Protein AF-A0A162ZPW8-F1 (afdb_monomer_lite)

pLDDT: mean 91.99, std 9.2, range [33.69, 98.31]

Secondary structure (DSSP, 8-state):
-HHHHHHHHHHHHHHHHHHHHHHHHHHHHHHHHHHHHHH-TT-THHHHHHHHHHHHHHHHHHHHHHHHHHHHHHHHHHHHHHHHHHHHHHHHHHHHHHHHHHHHHTS--PPPPTT-SSPPPP--HHHHHHHHHHHHHHHHT----TTTS---GGGG--

InterPro domains:
  IPR027267 AH/BAR domain superfamily [G3DSA:1.20.1270.60] (1-147)
  IPR028245 Eisosome component PIL1/LSP1 [PF13805] (1-144)
  IPR028245 Eisosome component PIL1/LSP1 [PTHR31962] (1-151)

Structure (mmCIF, N/CA/C/O backbone):
data_AF-A0A162ZPW8-F1
#
_entry.id   AF-A0A162ZPW8-F1
#
loop_
_atom_site.group_PDB
_atom_site.id
_atom_site.type_symbol
_atom_site.label_atom_id
_atom_site.label_alt_id
_atom_site.label_comp_id
_atom_site.label_asym_id
_atom_site.label_entity_id
_atom_site.label_seq_id
_atom_site.pdbx_PDB_ins_code
_atom_site.Cartn_x
_atom_site.Cartn_y
_atom_site.Cartn_z
_atom_site.occupancy
_atom_site.B_iso_or_equiv
_atom_site.auth_seq_id
_atom_site.auth_comp_id
_atom_site.auth_asym_id
_atom_site.auth_atom_id
_atom_sit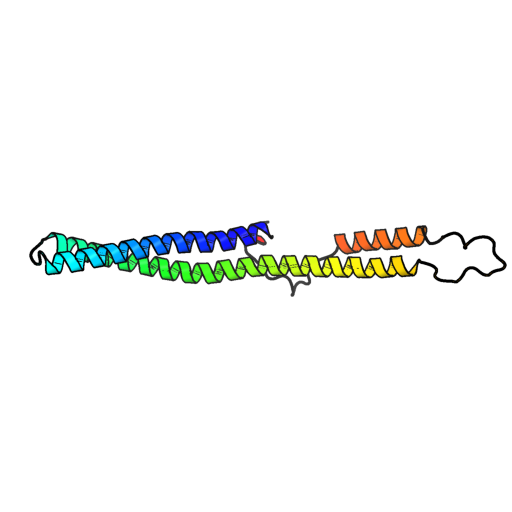e.pdbx_PDB_model_num
ATOM 1 N N . LYS A 1 1 ? -1.366 7.546 -1.726 1.00 76.88 1 LYS A N 1
ATOM 2 C CA . LYS A 1 1 ? -1.493 6.090 -1.451 1.00 76.88 1 LYS A CA 1
ATOM 3 C C . LYS A 1 1 ? -0.808 5.635 -0.141 1.00 76.88 1 LYS A C 1
ATOM 5 O O . LYS A 1 1 ? -1.513 5.277 0.794 1.00 76.88 1 LYS A O 1
ATOM 10 N N . TYR A 1 2 ? 0.526 5.689 0.021 1.00 77.00 2 TYR A N 1
ATOM 11 C CA . TYR A 1 2 ? 1.189 5.154 1.241 1.00 77.00 2 TYR A CA 1
ATOM 12 C C . TYR A 1 2 ? 0.815 5.865 2.561 1.00 77.00 2 TYR A C 1
ATOM 14 O O . TYR A 1 2 ? 0.588 5.207 3.575 1.00 77.00 2 TYR A O 1
ATOM 22 N N . GLN A 1 3 ? 0.700 7.199 2.556 1.00 82.31 3 GLN A N 1
ATOM 23 C CA . GLN A 1 3 ? 0.249 7.943 3.742 1.00 82.31 3 GLN A CA 1
ATOM 24 C C . GLN A 1 3 ? -1.207 7.612 4.102 1.00 82.31 3 GLN A C 1
ATOM 26 O O . GLN A 1 3 ? -1.510 7.382 5.267 1.00 82.31 3 GLN A O 1
ATOM 31 N N . GLN A 1 4 ? -2.093 7.489 3.106 1.00 81.75 4 GLN A N 1
ATOM 32 C CA . GLN A 1 4 ? -3.495 7.095 3.308 1.00 81.75 4 GLN A CA 1
ATOM 33 C C . GLN A 1 4 ? -3.607 5.693 3.933 1.00 81.75 4 GLN A C 1
ATOM 35 O O . GLN A 1 4 ? -4.353 5.519 4.892 1.00 81.75 4 GLN A O 1
ATOM 40 N N . TYR A 1 5 ? -2.795 4.728 3.478 1.00 85.44 5 TYR A N 1
ATOM 41 C CA . TYR A 1 5 ? -2.668 3.415 4.124 1.00 85.44 5 TYR A CA 1
ATOM 42 C C . TYR A 1 5 ? -2.302 3.546 5.611 1.00 85.44 5 TYR A C 1
ATOM 44 O O . TYR A 1 5 ? -2.979 2.983 6.473 1.00 85.44 5 TYR A O 1
ATOM 52 N N . ARG A 1 6 ? -1.259 4.326 5.935 1.00 87.75 6 ARG A N 1
ATOM 53 C CA . ARG A 1 6 ? -0.840 4.526 7.332 1.00 87.75 6 ARG A CA 1
ATOM 54 C C . ARG A 1 6 ? -1.934 5.185 8.169 1.00 87.75 6 ARG A C 1
ATOM 56 O O . ARG A 1 6 ? -2.132 4.784 9.313 1.00 87.75 6 ARG A O 1
ATOM 63 N N . HIS A 1 7 ? -2.645 6.164 7.616 1.00 88.50 7 HIS A N 1
ATOM 64 C CA . HIS A 1 7 ? -3.758 6.821 8.298 1.00 88.50 7 HIS A CA 1
ATOM 65 C C . HIS A 1 7 ? -4.906 5.852 8.595 1.00 88.50 7 HIS A C 1
ATOM 67 O O . HIS A 1 7 ? -5.405 5.852 9.719 1.00 88.50 7 HIS A O 1
ATOM 73 N N . ALA A 1 8 ? -5.274 4.985 7.648 1.00 87.88 8 ALA A N 1
ATOM 74 C CA . ALA A 1 8 ? -6.305 3.972 7.859 1.00 87.88 8 ALA A CA 1
ATOM 75 C C . ALA A 1 8 ? -5.923 3.005 8.993 1.00 87.88 8 ALA A C 1
ATOM 77 O O . ALA A 1 8 ? -6.697 2.819 9.932 1.00 87.88 8 ALA A O 1
ATOM 78 N N . VAL A 1 9 ? -4.694 2.478 8.992 1.00 89.81 9 VAL A N 1
ATOM 79 C CA . VAL A 1 9 ? -4.212 1.593 10.070 1.00 89.81 9 VAL A CA 1
ATOM 80 C C . VAL A 1 9 ? -4.148 2.323 11.416 1.00 89.81 9 VAL A C 1
ATOM 82 O O . VAL A 1 9 ? -4.577 1.783 12.436 1.00 89.81 9 VAL A O 1
ATOM 85 N N . LYS A 1 10 ? -3.678 3.577 11.432 1.00 93.62 10 LYS A N 1
ATOM 86 C CA . LYS A 1 10 ? -3.663 4.402 12.647 1.00 93.62 10 LYS A CA 1
ATOM 87 C C . LYS A 1 10 ? -5.075 4.603 13.204 1.00 93.62 10 LYS A C 1
ATOM 89 O O . LYS A 1 10 ? -5.266 4.478 14.407 1.00 93.62 10 LYS A O 1
ATOM 94 N N . SER A 1 11 ? -6.063 4.844 12.343 1.00 93.06 11 SER A N 1
ATOM 95 C CA . SER A 1 11 ? -7.451 5.044 12.768 1.00 93.06 11 SER A CA 1
ATOM 96 C C . SER A 1 11 ? -8.067 3.806 13.432 1.00 93.06 11 SER A C 1
ATOM 98 O O . SER A 1 11 ? -8.869 3.950 14.352 1.00 93.06 11 SER A O 1
ATOM 100 N N . ILE A 1 12 ? -7.662 2.597 13.019 1.00 93.94 12 ILE A N 1
ATOM 101 C CA . ILE A 1 12 ? -8.051 1.349 13.690 1.00 93.94 12 ILE A CA 1
ATOM 102 C C . ILE A 1 12 ? -7.484 1.334 15.110 1.00 93.94 12 ILE A C 1
ATOM 104 O O . ILE A 1 12 ? -8.245 1.183 16.064 1.00 93.94 12 ILE A O 1
ATOM 108 N N . ARG A 1 13 ? -6.171 1.562 15.243 1.00 96.12 13 ARG A N 1
ATOM 109 C CA . ARG A 1 13 ? -5.473 1.585 16.536 1.00 96.12 13 ARG A CA 1
ATOM 110 C C . ARG A 1 13 ? -6.094 2.602 17.495 1.00 96.12 13 ARG A C 1
ATOM 112 O O . ARG A 1 13 ? -6.366 2.278 18.644 1.00 96.12 13 ARG A O 1
ATOM 119 N N . ASP A 1 14 ? -6.366 3.811 17.010 1.00 95.75 14 ASP A N 1
ATOM 120 C CA . ASP A 1 14 ? -6.931 4.890 17.826 1.00 95.75 14 ASP A CA 1
ATOM 121 C C . ASP A 1 14 ? -8.346 4.541 18.340 1.00 95.75 14 ASP A C 1
ATOM 123 O O . ASP A 1 14 ? -8.731 4.955 19.434 1.00 95.75 14 ASP A O 1
ATOM 127 N N . ARG A 1 15 ? -9.141 3.764 17.585 1.00 95.25 15 ARG A N 1
ATOM 128 C CA . ARG A 1 15 ? -10.447 3.267 18.058 1.00 95.25 15 ARG A CA 1
ATOM 129 C C . ARG A 1 15 ? -10.319 2.075 19.009 1.00 95.25 15 ARG A C 1
ATOM 131 O O . ARG A 1 15 ? -11.094 1.981 19.956 1.00 95.25 15 ARG A O 1
ATOM 138 N N . GLU A 1 16 ? -9.351 1.187 18.788 1.00 96.19 16 GLU A N 1
ATOM 139 C CA . GLU A 1 16 ? -9.048 0.089 19.718 1.00 96.19 16 GLU A CA 1
ATOM 140 C C . GLU A 1 16 ? -8.636 0.607 21.098 1.00 96.19 16 GLU A C 1
ATOM 142 O O . GLU A 1 16 ? -9.099 0.084 22.110 1.00 96.19 16 GLU A O 1
ATOM 147 N N . GLU A 1 17 ? -7.809 1.654 21.134 1.00 96.50 17 GLU A N 1
ATOM 148 C CA . GLU A 1 17 ? -7.357 2.310 22.363 1.00 96.50 17 GLU A CA 1
ATOM 149 C C . GLU A 1 17 ? -8.551 2.871 23.154 1.00 96.50 17 GLU A C 1
ATOM 151 O O . GLU A 1 17 ? -8.733 2.543 24.326 1.00 96.50 17 GLU A O 1
ATOM 156 N N . LYS A 1 18 ? -9.466 3.584 22.480 1.00 95.06 18 LYS A N 1
ATOM 157 C CA . LYS A 1 18 ? -10.707 4.090 23.096 1.00 95.06 18 LYS A CA 1
ATOM 158 C C . LYS A 1 18 ? -11.593 2.980 23.666 1.00 95.06 18 LYS A C 1
ATOM 160 O O . LYS A 1 18 ? -12.139 3.129 24.760 1.00 95.06 18 LYS A O 1
ATOM 165 N N . LEU A 1 19 ? -11.742 1.870 22.942 1.00 96.44 19 LEU A N 1
ATOM 166 C CA . LEU A 1 19 ? -12.542 0.742 23.418 1.00 96.44 19 LEU A CA 1
ATOM 167 C C . LEU A 1 19 ? -11.878 0.040 24.613 1.00 96.44 19 LEU A C 1
ATOM 169 O O . LEU A 1 19 ? -12.565 -0.415 25.529 1.00 96.44 19 LEU A O 1
ATOM 173 N N . SER A 1 20 ? -10.546 -0.041 24.625 1.00 96.31 20 SER A N 1
ATOM 174 C CA . SER A 1 20 ? -9.790 -0.563 25.766 1.00 96.31 20 SER A CA 1
ATOM 175 C C . SER A 1 20 ? -10.094 0.232 27.039 1.00 96.31 20 SER A C 1
ATOM 177 O O . SER A 1 20 ? -10.414 -0.362 28.071 1.00 96.31 20 SER A O 1
ATOM 179 N N . ASP A 1 21 ? -10.109 1.564 26.951 1.00 96.25 21 ASP A N 1
ATOM 180 C CA . ASP A 1 21 ? -10.446 2.435 28.082 1.00 96.25 21 ASP A CA 1
ATOM 181 C C . ASP A 1 21 ? -11.885 2.222 28.577 1.00 96.25 21 ASP A C 1
ATOM 183 O O . ASP A 1 21 ? -12.141 2.187 29.784 1.00 96.25 21 ASP A O 1
ATOM 187 N N . GLN A 1 22 ? -12.848 2.047 27.665 1.00 94.88 22 GLN A N 1
ATOM 188 C CA . GLN A 1 22 ? -14.241 1.742 28.025 1.00 94.88 22 GLN A CA 1
ATOM 189 C C . GLN A 1 22 ? -14.363 0.390 28.744 1.00 94.88 22 GLN A C 1
ATOM 191 O O . GLN A 1 22 ? -15.043 0.287 29.772 1.00 94.88 22 GLN A O 1
ATOM 196 N N . ARG A 1 23 ? -13.663 -0.640 28.253 1.00 96.44 23 ARG A N 1
ATOM 197 C CA . ARG A 1 23 ? -13.624 -1.969 28.881 1.00 96.44 23 ARG A CA 1
ATOM 198 C C . ARG A 1 23 ? -13.034 -1.919 30.287 1.00 96.44 23 ARG A C 1
ATOM 200 O O . ARG A 1 23 ? -13.562 -2.577 31.186 1.00 96.44 23 ARG A O 1
ATOM 207 N N . GLU A 1 24 ? -11.988 -1.124 30.494 1.00 97.06 24 GLU A N 1
ATOM 208 C CA . GLU A 1 24 ? -11.379 -0.954 31.813 1.00 97.06 24 GLU A CA 1
ATOM 209 C C . GLU A 1 24 ? -12.319 -0.219 32.781 1.00 97.06 24 GLU A C 1
ATOM 211 O O . GLU A 1 24 ? -12.513 -0.668 33.913 1.00 97.06 24 GLU A O 1
ATOM 216 N N . LYS A 1 25 ? -13.015 0.835 32.327 1.00 96.00 25 LYS A N 1
ATOM 217 C CA . LYS A 1 25 ? -14.059 1.509 33.127 1.00 96.00 25 LYS A CA 1
ATOM 218 C C . LYS A 1 25 ? -15.161 0.538 33.555 1.00 96.00 25 LYS A C 1
ATOM 220 O O . LYS A 1 25 ? -15.525 0.504 34.733 1.00 96.00 25 LYS A O 1
ATOM 225 N N . LYS A 1 26 ? -15.641 -0.304 32.632 1.00 96.88 26 LYS A N 1
ATOM 226 C CA . LYS A 1 26 ? -16.644 -1.344 32.913 1.00 96.88 26 LYS A CA 1
ATOM 227 C C . LYS A 1 26 ? -16.144 -2.337 33.965 1.00 96.88 26 LYS A C 1
ATOM 229 O O . LYS A 1 26 ? -16.856 -2.613 34.930 1.00 96.88 26 LYS A O 1
ATOM 234 N N . ARG A 1 27 ? -14.912 -2.833 33.824 1.00 96.94 27 ARG A N 1
ATOM 235 C CA . ARG A 1 27 ? -14.285 -3.773 34.769 1.00 96.94 27 ARG A CA 1
ATOM 236 C C . ARG A 1 27 ? -14.080 -3.159 36.158 1.00 96.94 27 ARG A C 1
ATOM 238 O O . ARG A 1 27 ? -14.334 -3.816 37.173 1.00 96.94 27 ARG A O 1
ATOM 245 N N . SER A 1 28 ? -13.668 -1.895 36.212 1.00 97.19 28 SER A N 1
ATOM 246 C CA . SER A 1 28 ? -13.507 -1.143 37.459 1.00 97.19 28 SER A CA 1
ATOM 247 C C . SER A 1 28 ? -14.846 -0.980 38.185 1.00 97.19 28 SER A C 1
ATOM 249 O O . SER A 1 28 ? -14.942 -1.260 39.382 1.00 97.19 28 SER A O 1
ATOM 251 N N . LEU A 1 29 ? -15.913 -0.625 37.459 1.00 96.44 29 LEU A N 1
ATOM 252 C CA . LEU A 1 29 ? -17.260 -0.500 38.020 1.00 96.44 29 LEU A CA 1
ATOM 253 C C . LEU A 1 29 ? -17.804 -1.848 38.522 1.00 96.44 29 LEU A C 1
ATOM 255 O O . LEU A 1 29 ? -18.338 -1.918 39.628 1.00 96.44 29 LEU A O 1
ATOM 259 N N . GLN A 1 30 ? -17.590 -2.938 37.775 1.00 96.62 30 GLN A N 1
ATOM 260 C CA . GLN A 1 30 ? -17.930 -4.297 38.221 1.00 96.62 30 GLN A CA 1
ATOM 261 C C . GLN A 1 30 ? -17.221 -4.668 39.529 1.00 96.62 30 GLN A C 1
ATOM 263 O O . GLN A 1 30 ? -17.854 -5.175 40.456 1.00 96.62 30 GLN A O 1
ATOM 268 N N . SER A 1 31 ? -15.926 -4.364 39.635 1.00 96.50 31 SER A N 1
ATOM 269 C CA . SER A 1 31 ? -15.141 -4.610 40.852 1.00 96.50 31 SER A CA 1
ATOM 270 C C . SER A 1 31 ? -15.657 -3.793 42.040 1.00 96.50 31 SER A C 1
ATOM 272 O O . SER A 1 31 ? -15.778 -4.315 43.148 1.00 96.50 31 SER A O 1
ATOM 274 N N . ARG A 1 32 ? -16.027 -2.523 41.816 1.00 94.75 32 ARG A N 1
ATOM 275 C CA . ARG A 1 32 ? -16.637 -1.661 42.844 1.00 94.75 32 ARG A CA 1
ATOM 276 C C . ARG A 1 32 ? -17.975 -2.212 43.329 1.00 94.75 32 ARG A C 1
ATOM 278 O O . ARG A 1 32 ? -18.199 -2.240 44.536 1.00 94.75 32 ARG A O 1
ATOM 285 N N . ILE A 1 33 ? -18.827 -2.688 42.420 1.00 94.94 33 ILE A N 1
ATOM 286 C CA . ILE A 1 33 ? -20.110 -3.322 42.760 1.00 94.94 33 ILE A CA 1
ATOM 287 C C . ILE A 1 33 ? -19.881 -4.585 43.593 1.00 94.94 33 ILE A C 1
ATOM 289 O O . ILE A 1 33 ? -20.512 -4.733 44.635 1.00 94.94 33 ILE A O 1
ATOM 293 N N . LEU A 1 34 ? -18.954 -5.457 43.180 1.00 95.19 34 LEU A N 1
ATOM 294 C CA . LEU A 1 34 ? -18.638 -6.698 43.893 1.00 95.19 34 LEU A CA 1
ATOM 295 C C . LEU A 1 34 ? -18.107 -6.439 45.310 1.00 95.19 34 LEU A C 1
ATOM 297 O O . LEU A 1 34 ? -18.473 -7.137 46.258 1.00 95.19 34 LEU A O 1
ATOM 301 N N . ASN A 1 35 ? -17.240 -5.438 45.466 1.00 94.75 35 ASN A N 1
ATOM 302 C CA . ASN A 1 35 ? -16.734 -5.044 46.776 1.00 94.75 35 ASN A CA 1
ATOM 303 C C . ASN A 1 35 ? -17.864 -4.467 47.636 1.00 94.75 35 ASN A C 1
ATOM 305 O O . ASN A 1 35 ? -18.081 -4.929 48.753 1.00 94.75 35 ASN A O 1
ATOM 309 N N . LEU A 1 36 ? -18.655 -3.534 47.097 1.00 92.56 36 LEU A N 1
ATOM 310 C CA . LEU A 1 36 ? -19.750 -2.903 47.831 1.00 92.56 36 LEU A CA 1
ATOM 311 C C . LEU A 1 36 ? -20.840 -3.907 48.237 1.00 92.56 36 LEU A C 1
ATOM 313 O O . LEU A 1 36 ? -21.367 -3.807 49.342 1.00 92.56 36 LEU A O 1
ATOM 317 N N . SER A 1 37 ? -21.137 -4.909 47.402 1.00 92.19 37 SER A N 1
ATOM 318 C CA . SER A 1 37 ? -22.101 -5.961 47.742 1.00 92.19 37 SER A CA 1
ATOM 319 C C . SER A 1 37 ? -21.636 -6.836 48.906 1.00 92.19 37 SER A C 1
ATOM 321 O O . SER A 1 37 ? -22.468 -7.332 49.659 1.00 92.19 37 SER A O 1
ATOM 323 N N . LYS A 1 38 ? -20.318 -7.018 49.074 1.00 93.44 38 LYS A N 1
ATOM 324 C CA . LYS A 1 38 ? -19.739 -7.768 50.200 1.00 93.44 38 LYS A CA 1
ATOM 325 C C . LYS A 1 38 ? -19.682 -6.926 51.474 1.00 93.44 38 LYS A C 1
ATOM 327 O O . LYS A 1 38 ? -20.018 -7.421 52.542 1.00 93.44 38 LYS A O 1
ATOM 332 N N . THR A 1 39 ? -19.254 -5.668 51.371 1.00 94.19 39 THR A N 1
ATOM 333 C CA . THR A 1 39 ? -18.994 -4.815 52.543 1.00 94.19 39 THR A CA 1
ATOM 334 C C . THR A 1 39 ? -20.243 -4.089 53.048 1.00 94.19 39 THR A C 1
ATOM 336 O O . THR A 1 39 ? -20.364 -3.818 54.239 1.00 94.19 39 THR A O 1
ATOM 339 N N . SER A 1 40 ? -21.176 -3.714 52.170 1.00 89.56 40 SER A N 1
ATOM 340 C CA . SER A 1 40 ? -22.350 -2.898 52.523 1.00 89.56 40 SER A CA 1
ATOM 341 C C . SER A 1 40 ? -23.561 -3.206 51.624 1.00 89.56 40 SER A C 1
ATOM 343 O O . SER A 1 40 ? -23.977 -2.365 50.822 1.00 89.56 40 SER A O 1
ATOM 345 N N . PRO A 1 41 ? -24.183 -4.390 51.778 1.00 85.50 41 PRO A N 1
ATOM 346 C CA . PRO A 1 41 ? -25.228 -4.884 50.874 1.00 85.50 41 PRO A CA 1
ATOM 347 C C . PRO A 1 41 ? -26.527 -4.062 50.872 1.00 85.50 41 PRO A C 1
ATOM 349 O O . PRO A 1 41 ? -27.270 -4.103 49.898 1.00 85.50 41 PRO A O 1
ATOM 352 N N . LYS A 1 42 ? -26.810 -3.292 51.931 1.00 87.38 42 LYS A N 1
ATOM 353 C CA . LYS A 1 42 ? -28.000 -2.421 52.022 1.00 87.38 42 LYS A CA 1
ATOM 354 C C . LYS A 1 42 ? -27.759 -0.994 51.506 1.00 87.38 42 LYS A C 1
ATOM 356 O O . LYS A 1 42 ? -28.608 -0.127 51.689 1.00 87.38 42 LYS A O 1
ATOM 361 N N . SER A 1 43 ? -26.594 -0.723 50.911 1.00 87.81 43 SER A N 1
ATOM 362 C CA . SER A 1 43 ? -26.255 0.615 50.424 1.00 87.81 43 SER A CA 1
ATOM 363 C C . SER A 1 43 ? -27.120 1.008 49.216 1.00 87.81 43 SER A C 1
ATOM 365 O O . SER A 1 43 ? -27.141 0.269 48.229 1.00 87.81 43 SER A O 1
ATOM 367 N N . PRO A 1 44 ? -27.765 2.190 49.214 1.00 87.56 44 PRO A N 1
ATOM 368 C CA . PRO A 1 44 ? -28.548 2.664 48.069 1.00 87.56 44 PRO A CA 1
ATOM 369 C C . PRO A 1 44 ? -27.685 2.904 46.815 1.00 87.56 44 PRO A C 1
ATOM 371 O O . PRO A 1 44 ? -28.183 2.787 45.696 1.00 87.56 44 PRO A O 1
ATOM 374 N N . LYS A 1 45 ? -26.373 3.141 46.988 1.00 90.94 45 LYS A N 1
ATOM 375 C CA . LYS A 1 45 ? -25.399 3.291 45.888 1.00 90.94 45 LYS A CA 1
ATOM 376 C C . LYS A 1 45 ? -25.244 2.022 45.047 1.00 90.94 45 LYS A C 1
ATOM 378 O O . LYS A 1 45 ? -24.830 2.095 43.896 1.00 90.94 45 LYS A O 1
ATOM 383 N N . LEU A 1 46 ? -25.585 0.853 45.595 1.00 92.25 46 LEU A N 1
ATOM 384 C CA . LEU A 1 46 ? -25.493 -0.409 44.862 1.00 92.25 46 LEU A CA 1
ATOM 385 C C . LEU A 1 46 ? -26.458 -0.432 43.667 1.00 92.25 46 LEU A C 1
ATOM 387 O O . LEU A 1 46 ? -26.060 -0.800 42.565 1.00 92.25 46 LEU A O 1
ATOM 391 N N . ALA A 1 47 ? -27.699 0.021 43.870 1.00 91.94 47 ALA A N 1
ATOM 392 C CA . ALA A 1 47 ? -28.713 0.086 42.817 1.00 91.94 47 ALA A CA 1
ATOM 393 C C . ALA A 1 47 ? -28.402 1.165 41.763 1.00 91.94 47 ALA A C 1
ATOM 395 O O . ALA A 1 47 ? -28.819 1.060 40.609 1.00 91.94 47 ALA A O 1
ATOM 396 N N . GLU A 1 48 ? -27.683 2.218 42.150 1.00 94.00 48 GLU A N 1
ATOM 397 C CA . GLU A 1 48 ? -27.167 3.234 41.231 1.00 94.00 48 GLU A CA 1
ATOM 398 C C . GLU A 1 48 ? -26.051 2.660 40.348 1.00 94.00 48 GLU A C 1
ATOM 400 O O . GLU A 1 48 ? -26.196 2.642 39.127 1.00 94.00 48 GLU A O 1
ATOM 405 N N . PHE A 1 49 ? -25.010 2.069 40.944 1.00 95.25 49 PHE A N 1
ATOM 406 C CA . PHE A 1 49 ? -23.904 1.468 40.192 1.00 95.25 49 PHE A CA 1
ATOM 407 C C . PHE A 1 49 ? -24.347 0.310 39.295 1.00 95.25 49 PHE A C 1
ATOM 409 O O . PHE A 1 49 ? -23.817 0.144 38.202 1.00 95.25 49 PHE A O 1
ATOM 416 N N . GLN A 1 50 ? -25.334 -0.489 39.708 1.00 94.44 50 GLN A N 1
ATOM 417 C CA . GLN A 1 50 ? -25.896 -1.540 38.853 1.00 94.44 50 GLN A CA 1
ATOM 418 C C . GLN A 1 50 ? -26.600 -0.973 37.612 1.00 94.44 50 GLN A C 1
ATOM 420 O O . GLN A 1 50 ? -26.476 -1.545 36.527 1.00 94.44 50 GLN A O 1
ATOM 425 N N . ARG A 1 51 ? -27.315 0.153 37.749 1.00 95.56 51 ARG A N 1
ATOM 426 C CA . ARG A 1 51 ? -27.930 0.846 36.607 1.00 95.56 51 ARG A CA 1
ATOM 427 C C . ARG A 1 51 ? -26.868 1.431 35.681 1.00 95.56 51 ARG A C 1
ATOM 429 O O . ARG A 1 51 ? -26.947 1.215 34.474 1.00 95.56 51 ARG A O 1
ATOM 436 N N . GLU A 1 52 ? -25.858 2.086 36.245 1.00 96.12 52 GLU A N 1
ATOM 437 C CA . GLU A 1 52 ? -24.718 2.617 35.492 1.00 96.12 52 GLU A CA 1
ATOM 438 C C . GLU A 1 52 ? -23.978 1.501 34.739 1.00 96.12 52 GLU A C 1
ATOM 440 O O . GLU A 1 52 ? -23.724 1.625 33.544 1.00 96.12 52 GLU A O 1
ATOM 445 N N . LEU A 1 53 ? -23.721 0.361 35.391 1.00 97.19 53 LEU A N 1
ATOM 446 C CA . LEU A 1 53 ? -23.077 -0.792 34.763 1.00 97.19 53 LEU A CA 1
ATOM 447 C C . LEU A 1 53 ? -23.896 -1.333 33.592 1.00 97.19 53 LEU A C 1
ATOM 449 O O . LEU A 1 53 ? -23.316 -1.713 32.578 1.00 97.19 53 LEU A O 1
ATOM 453 N N . LYS A 1 54 ? -25.227 -1.387 33.721 1.00 97.50 54 LYS A N 1
ATOM 454 C CA . LYS A 1 54 ? -26.099 -1.841 32.634 1.00 97.50 54 LYS A CA 1
ATOM 455 C C . LYS A 1 54 ? -26.003 -0.909 31.424 1.00 97.50 54 LYS A C 1
ATOM 457 O O . LYS A 1 54 ? -25.881 -1.412 30.311 1.00 97.50 54 LYS A O 1
ATOM 462 N N . SER A 1 55 ? -26.014 0.407 31.648 1.00 96.25 55 SER A N 1
ATOM 463 C CA . SER A 1 55 ? -25.824 1.403 30.585 1.00 96.25 55 SER A CA 1
ATOM 464 C C . SER A 1 55 ? -24.453 1.243 29.930 1.00 96.25 55 SER A C 1
ATOM 466 O O . SER A 1 55 ? -24.362 0.966 28.742 1.00 96.25 55 SER A O 1
ATOM 468 N N . LEU A 1 56 ? -23.382 1.272 30.727 1.00 97.06 56 LEU A N 1
ATOM 469 C CA . LEU A 1 56 ? -22.012 1.162 30.230 1.00 97.0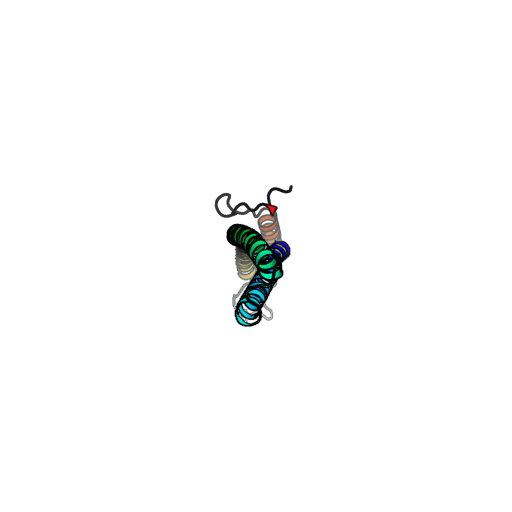6 56 LEU A CA 1
ATOM 470 C C . LEU A 1 56 ? -21.759 -0.161 29.488 1.00 97.06 56 LEU A C 1
ATOM 472 O O . LEU A 1 56 ? -20.986 -0.206 28.533 1.00 97.06 56 LEU A O 1
ATOM 476 N N . ALA A 1 57 ? -22.392 -1.258 29.914 1.00 96.31 57 ALA A N 1
ATOM 477 C CA . ALA A 1 57 ? -22.293 -2.543 29.233 1.00 96.31 57 ALA A CA 1
ATOM 478 C C . ALA A 1 57 ? -22.961 -2.535 27.852 1.00 96.31 57 ALA A C 1
ATOM 480 O O . ALA A 1 57 ? -22.439 -3.201 26.959 1.00 96.31 57 ALA A O 1
ATOM 481 N N . HIS A 1 58 ? -24.068 -1.805 27.690 1.00 97.31 58 HIS A N 1
ATOM 482 C CA . HIS A 1 58 ? -24.727 -1.611 26.402 1.00 97.31 58 HIS A CA 1
ATOM 483 C C . HIS A 1 58 ? -23.854 -0.771 25.463 1.00 97.31 58 HIS A C 1
ATOM 485 O O . HIS A 1 58 ? -23.506 -1.252 24.390 1.00 97.31 58 HIS A O 1
ATOM 491 N N . ASP A 1 59 ? -23.381 0.390 25.923 1.00 96.00 59 ASP A N 1
ATOM 492 C CA . ASP A 1 59 ? -22.533 1.292 25.127 1.00 96.00 59 ASP A CA 1
ATOM 493 C C . ASP A 1 59 ? -21.217 0.614 24.696 1.00 96.00 59 ASP A C 1
ATOM 495 O O . ASP A 1 59 ? -20.720 0.805 23.584 1.00 96.00 59 ASP A O 1
ATOM 499 N N . THR A 1 60 ? -20.641 -0.218 25.578 1.00 96.50 60 THR A N 1
ATOM 500 C CA . THR A 1 60 ? -19.437 -1.008 25.261 1.00 96.50 60 THR A CA 1
ATOM 501 C C . THR A 1 60 ? -19.721 -2.038 24.169 1.00 96.50 60 THR A C 1
ATOM 503 O O . THR A 1 60 ? -18.866 -2.260 23.319 1.00 96.50 60 THR A O 1
ATOM 506 N N . LEU A 1 61 ? -20.893 -2.683 24.193 1.00 96.75 61 LEU A N 1
ATOM 507 C CA . LEU A 1 61 ? -21.266 -3.683 23.192 1.00 96.75 61 LEU A CA 1
ATOM 508 C C . LEU A 1 61 ? -21.477 -3.035 21.818 1.00 96.75 61 LEU A C 1
ATOM 510 O O . LEU A 1 61 ? -20.978 -3.552 20.824 1.00 96.75 61 LEU A O 1
ATOM 514 N N . GLU A 1 62 ? -22.163 -1.895 21.769 1.00 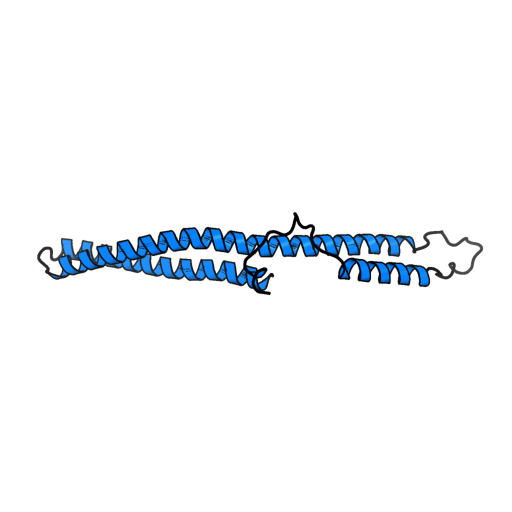96.69 62 GLU A N 1
ATOM 515 C CA . GLU A 1 62 ? -22.332 -1.117 20.537 1.00 96.69 62 GLU A CA 1
ATOM 516 C C . GLU A 1 62 ? -20.967 -0.696 19.969 1.00 96.69 62 GLU A C 1
ATOM 518 O O . GLU A 1 62 ? -20.645 -0.998 18.821 1.00 96.69 62 GLU A O 1
ATOM 523 N N . SER A 1 63 ? -20.091 -0.146 20.819 1.00 96.00 63 SER A N 1
ATOM 524 C CA . SER A 1 63 ? -18.724 0.233 20.431 1.00 96.00 63 SER A CA 1
ATOM 525 C C . SER A 1 63 ? -17.881 -0.962 19.949 1.00 96.00 63 SER A C 1
ATOM 527 O O . SER A 1 63 ? -17.011 -0.808 19.089 1.00 96.00 63 SER A O 1
ATOM 529 N N . GLU A 1 64 ? -18.108 -2.164 20.490 1.00 95.50 64 GLU A N 1
ATOM 530 C CA . GLU A 1 64 ? -17.459 -3.404 20.046 1.00 95.50 64 GLU A CA 1
ATOM 531 C C . GLU A 1 64 ? -17.897 -3.821 18.641 1.00 95.50 64 GLU A C 1
ATOM 533 O O . GLU A 1 64 ? -17.046 -4.198 17.828 1.00 95.50 64 GLU A O 1
ATOM 538 N N . MET A 1 65 ? -19.198 -3.744 18.359 1.00 96.88 65 MET A N 1
ATOM 539 C CA . MET A 1 65 ? -19.762 -4.061 17.046 1.00 96.88 65 MET A CA 1
ATOM 540 C C . MET A 1 65 ? -19.272 -3.059 15.996 1.00 96.88 65 MET A C 1
ATOM 542 O O . MET A 1 65 ? -18.695 -3.466 14.985 1.00 96.88 65 MET A O 1
ATOM 546 N N . ASP A 1 66 ? -19.354 -1.765 16.302 1.00 95.81 66 ASP A N 1
ATOM 547 C CA . ASP A 1 66 ? -18.871 -0.691 15.433 1.00 95.81 66 ASP A CA 1
ATOM 548 C C . ASP A 1 66 ? -17.377 -0.819 15.128 1.00 95.81 66 ASP A C 1
ATOM 550 O O . ASP A 1 66 ? -16.932 -0.617 13.993 1.00 95.81 66 ASP A O 1
ATOM 554 N N . LEU A 1 67 ? -16.566 -1.170 16.133 1.00 95.69 67 LEU A N 1
ATOM 555 C CA . LEU A 1 67 ? -15.141 -1.396 15.929 1.00 95.69 67 LEU A CA 1
ATOM 556 C C . LEU A 1 67 ? -14.887 -2.614 15.038 1.00 95.69 67 LEU A C 1
ATOM 558 O O . LEU A 1 67 ? -13.971 -2.577 14.214 1.00 95.69 67 LEU A O 1
ATOM 562 N N . ALA A 1 68 ? -15.647 -3.697 15.205 1.00 95.75 68 ALA A N 1
ATOM 563 C CA . ALA A 1 68 ? -15.487 -4.900 14.397 1.00 95.75 68 ALA A CA 1
ATOM 564 C C . ALA A 1 68 ? -15.773 -4.622 12.914 1.00 95.75 68 ALA A C 1
ATOM 566 O O . ALA A 1 68 ? -14.974 -5.013 12.056 1.00 95.75 68 ALA A O 1
ATOM 567 N N . ASP A 1 69 ? -16.850 -3.899 12.619 1.00 96.12 69 ASP A N 1
ATOM 568 C CA . ASP A 1 69 ? -17.214 -3.525 11.252 1.00 96.12 69 ASP A CA 1
ATOM 569 C C . ASP A 1 69 ? -16.212 -2.531 10.664 1.00 96.12 69 ASP A C 1
ATOM 571 O O . ASP A 1 69 ? -15.683 -2.739 9.565 1.00 96.12 69 ASP A O 1
ATOM 575 N N . PHE A 1 70 ? -15.841 -1.510 11.442 1.00 94.69 70 PHE A N 1
ATOM 576 C CA . PHE A 1 70 ? -14.846 -0.531 11.025 1.00 94.69 70 PHE A CA 1
ATOM 577 C C . PHE A 1 70 ? -13.487 -1.169 10.730 1.00 94.69 70 PHE A C 1
ATOM 579 O O . PHE A 1 70 ? -12.850 -0.808 9.745 1.00 94.69 70 PHE A O 1
ATOM 586 N N . LYS A 1 71 ? -13.038 -2.135 11.540 1.00 95.31 71 LYS A N 1
ATOM 587 C CA . LYS A 1 71 ? -11.786 -2.864 11.299 1.00 95.31 71 LYS A CA 1
ATOM 588 C C . LYS A 1 71 ? -11.791 -3.552 9.947 1.00 95.3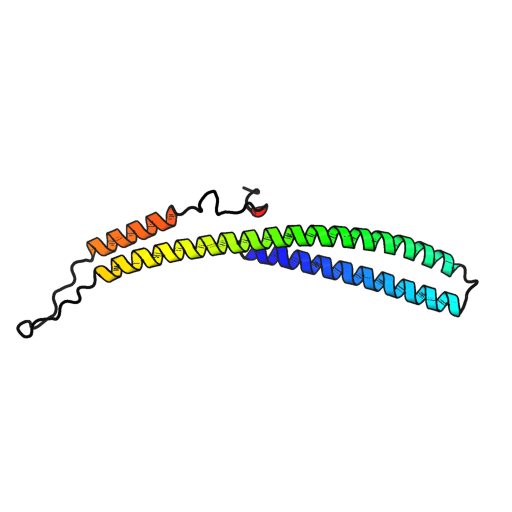1 71 LYS A C 1
ATOM 590 O O . LYS A 1 71 ? -10.829 -3.406 9.202 1.00 95.31 71 LYS A O 1
ATOM 595 N N . ARG A 1 72 ? -12.852 -4.296 9.624 1.00 95.50 72 ARG A N 1
ATOM 596 C CA . ARG A 1 72 ? -12.953 -5.018 8.345 1.00 95.50 72 ARG A CA 1
ATOM 597 C C . ARG A 1 72 ? -12.894 -4.048 7.175 1.00 95.50 72 ARG A C 1
ATOM 599 O O . ARG A 1 72 ? -12.135 -4.270 6.236 1.00 95.50 72 ARG A O 1
ATOM 606 N N . PHE A 1 73 ? -13.662 -2.970 7.271 1.00 93.00 73 PHE A N 1
ATOM 607 C CA . PHE A 1 73 ? -13.700 -1.915 6.274 1.00 93.00 73 PHE A CA 1
ATOM 608 C C . PHE A 1 73 ? -12.332 -1.235 6.106 1.00 93.00 73 PHE A C 1
ATOM 610 O O . PHE A 1 73 ? -11.734 -1.306 5.035 1.00 93.00 73 PHE A O 1
ATOM 617 N N . ALA A 1 74 ? -11.791 -0.646 7.172 1.00 92.00 74 ALA A N 1
ATOM 618 C CA . ALA A 1 74 ? -10.557 0.127 7.123 1.00 92.00 74 ALA A CA 1
ATOM 619 C C . ALA A 1 74 ? -9.348 -0.734 6.734 1.00 92.00 74 ALA A C 1
ATOM 621 O O . ALA A 1 74 ? -8.469 -0.262 6.017 1.00 92.00 74 ALA A O 1
ATOM 622 N N . LEU A 1 75 ? -9.305 -2.000 7.162 1.00 93.50 75 LEU A N 1
ATOM 623 C CA . LEU A 1 75 ? -8.247 -2.932 6.780 1.00 93.50 75 LEU A CA 1
ATOM 624 C C . LEU A 1 75 ? -8.310 -3.253 5.284 1.00 93.50 75 LEU A C 1
ATOM 626 O O . LEU A 1 75 ? -7.287 -3.184 4.606 1.00 93.50 75 LEU A O 1
ATOM 630 N N . LYS A 1 76 ? -9.503 -3.566 4.763 1.00 93.44 76 LYS A N 1
ATOM 631 C CA . LYS A 1 76 ? -9.703 -3.840 3.335 1.00 93.44 76 LYS A CA 1
ATOM 632 C C . LYS A 1 76 ? -9.278 -2.640 2.486 1.00 93.44 76 LYS A C 1
ATOM 634 O O . LYS A 1 76 ? -8.459 -2.803 1.585 1.00 93.44 76 LYS A O 1
ATOM 639 N N . GLU A 1 77 ? -9.746 -1.445 2.839 1.00 91.06 77 GLU A N 1
ATOM 640 C CA . GLU A 1 77 ? -9.383 -0.194 2.163 1.00 91.06 77 GLU A CA 1
ATOM 641 C C . GLU A 1 77 ? -7.871 0.064 2.203 1.00 91.06 77 GLU A C 1
ATOM 643 O O . GLU A 1 77 ? -7.245 0.345 1.179 1.00 91.06 77 GLU A O 1
ATOM 648 N N . ALA A 1 78 ? -7.253 -0.082 3.379 1.00 91.12 78 ALA A N 1
ATOM 649 C CA . ALA A 1 78 ? -5.820 0.124 3.553 1.00 91.12 78 ALA A CA 1
ATOM 650 C C . ALA A 1 78 ? -5.007 -0.814 2.648 1.00 91.12 78 ALA A C 1
ATOM 652 O O . ALA A 1 78 ? -4.087 -0.375 1.951 1.00 91.12 78 ALA A O 1
ATOM 653 N N . PHE A 1 79 ? -5.339 -2.104 2.637 1.00 92.56 79 PHE A N 1
ATOM 654 C CA . PHE A 1 79 ? -4.599 -3.079 1.845 1.00 92.56 79 PHE A CA 1
ATOM 655 C C . PHE A 1 79 ? -4.842 -2.933 0.346 1.00 92.56 79 PHE A C 1
ATOM 657 O O . PHE A 1 79 ? -3.893 -3.095 -0.415 1.00 92.56 79 PHE A O 1
ATOM 664 N N . TYR A 1 80 ? -6.038 -2.540 -0.092 1.00 92.88 80 TYR A N 1
ATOM 665 C CA . TYR A 1 80 ? -6.269 -2.196 -1.497 1.00 92.88 80 TYR A CA 1
ATOM 666 C C . TYR A 1 80 ? -5.412 -1.006 -1.930 1.00 92.88 80 TYR A C 1
ATOM 668 O O . TYR A 1 80 ? -4.674 -1.115 -2.905 1.00 92.88 80 TYR A O 1
ATOM 676 N N . LEU A 1 81 ? -5.369 0.075 -1.143 1.00 90.62 81 LEU A N 1
ATOM 677 C CA . LEU A 1 81 ? -4.468 1.203 -1.413 1.00 90.62 81 LEU A CA 1
ATOM 678 C C . LEU A 1 81 ? -3.001 0.771 -1.505 1.00 90.62 81 LEU A C 1
ATOM 680 O O . LEU A 1 81 ? -2.249 1.268 -2.349 1.00 90.62 81 LEU A O 1
ATOM 684 N N . ARG A 1 82 ? -2.575 -0.138 -0.621 1.00 91.81 82 ARG A N 1
ATOM 685 C CA . ARG A 1 82 ? -1.199 -0.635 -0.588 1.00 91.81 82 ARG A CA 1
ATOM 686 C C . ARG A 1 82 ? -0.880 -1.508 -1.797 1.00 91.81 82 ARG A C 1
ATOM 688 O O . ARG A 1 82 ? 0.181 -1.313 -2.388 1.00 91.81 82 ARG A O 1
ATOM 695 N N . PHE A 1 83 ? -1.748 -2.454 -2.139 1.00 93.31 83 PHE A N 1
ATOM 696 C CA . PHE A 1 83 ? -1.507 -3.415 -3.212 1.00 93.31 83 PHE A CA 1
ATOM 697 C C . PHE A 1 83 ? -1.693 -2.808 -4.600 1.00 93.31 83 PHE A C 1
ATOM 699 O O . PHE A 1 83 ? -0.875 -3.096 -5.468 1.00 93.31 83 PHE A O 1
ATOM 706 N N . ASN A 1 84 ? -2.646 -1.892 -4.793 1.00 91.88 84 ASN A N 1
ATOM 707 C CA . ASN A 1 84 ? -2.756 -1.135 -6.043 1.00 91.88 84 ASN A CA 1
ATOM 708 C C . ASN A 1 84 ? -1.473 -0.326 -6.291 1.00 91.88 84 ASN A C 1
ATOM 710 O O . ASN A 1 84 ? -0.889 -0.390 -7.366 1.00 91.88 84 ASN A O 1
ATOM 714 N N . ALA A 1 85 ? -0.979 0.387 -5.269 1.00 91.31 85 ALA A N 1
ATOM 715 C CA . ALA A 1 85 ? 0.263 1.155 -5.379 1.00 91.31 85 ALA A CA 1
ATOM 716 C C . ALA A 1 85 ? 1.499 0.269 -5.605 1.00 91.31 85 ALA A C 1
ATOM 718 O O . ALA A 1 85 ? 2.436 0.678 -6.286 1.00 91.31 85 ALA A O 1
ATOM 719 N N . LEU A 1 86 ? 1.533 -0.918 -4.992 1.00 93.62 86 LEU A N 1
ATOM 720 C CA . LEU A 1 86 ? 2.638 -1.858 -5.165 1.00 93.62 86 LEU A CA 1
ATOM 721 C C . LEU A 1 86 ? 2.643 -2.466 -6.570 1.00 93.62 86 LEU A C 1
ATOM 723 O O . LEU A 1 86 ? 3.717 -2.588 -7.148 1.00 93.62 86 LEU A O 1
ATOM 727 N N . SER A 1 87 ? 1.470 -2.809 -7.104 1.00 93.19 87 SER A N 1
ATOM 728 C CA . SER A 1 87 ? 1.325 -3.336 -8.467 1.00 93.19 87 SER A CA 1
ATOM 729 C C . SER A 1 87 ? 1.727 -2.278 -9.491 1.00 93.19 87 SER A C 1
ATOM 731 O O . SER A 1 87 ? 2.603 -2.539 -10.305 1.00 93.19 87 SER A O 1
ATOM 733 N N . GLU A 1 88 ? 1.237 -1.040 -9.340 1.00 92.62 88 GLU A N 1
ATOM 734 C CA . GLU A 1 88 ? 1.668 0.106 -10.154 1.00 92.62 88 GLU A CA 1
ATOM 735 C C . GLU A 1 88 ? 3.193 0.273 -10.158 1.00 92.62 88 GLU A C 1
ATOM 737 O O . GLU A 1 88 ? 3.821 0.402 -11.209 1.00 92.62 88 GLU A O 1
ATOM 742 N N . TYR A 1 89 ? 3.807 0.251 -8.974 1.00 94.62 89 TYR A N 1
ATOM 743 C CA . TYR A 1 89 ? 5.255 0.357 -8.858 1.00 94.62 89 TYR A CA 1
ATOM 744 C C . TYR A 1 89 ? 5.970 -0.813 -9.547 1.00 94.62 89 TYR A C 1
ATOM 746 O O . TYR A 1 89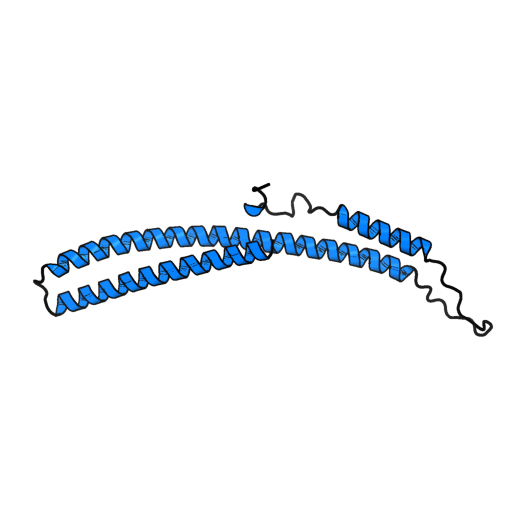 ? 6.948 -0.596 -10.264 1.00 94.62 89 TYR A O 1
ATOM 754 N N . ALA A 1 90 ? 5.501 -2.044 -9.339 1.00 95.62 90 ALA A N 1
ATOM 755 C CA . ALA A 1 90 ? 6.111 -3.240 -9.906 1.00 95.62 90 ALA A CA 1
ATOM 756 C C . ALA A 1 90 ? 6.030 -3.253 -11.438 1.00 95.62 90 ALA A C 1
ATOM 758 O O . ALA A 1 90 ? 7.028 -3.539 -12.093 1.00 95.62 90 ALA A O 1
ATOM 759 N N . GLU A 1 91 ? 4.888 -2.883 -12.012 1.00 95.19 91 GLU A N 1
ATOM 760 C CA . GLU A 1 91 ? 4.690 -2.835 -13.462 1.00 95.19 91 GLU A CA 1
ATOM 761 C C . GLU A 1 91 ? 5.525 -1.736 -14.120 1.00 95.19 91 GLU A C 1
ATOM 763 O O . GLU A 1 91 ? 6.228 -1.997 -15.096 1.00 95.19 91 GLU A O 1
ATOM 768 N N . LYS A 1 92 ? 5.555 -0.528 -13.541 1.00 96.19 92 LYS A N 1
ATOM 769 C CA . LYS A 1 92 ? 6.453 0.542 -14.007 1.00 96.19 92 LYS A CA 1
ATOM 770 C C . LYS A 1 92 ? 7.923 0.136 -13.900 1.00 96.19 92 LYS A C 1
ATOM 772 O O . LYS A 1 92 ? 8.711 0.413 -14.802 1.00 96.19 92 LYS A O 1
ATOM 777 N N . THR A 1 93 ? 8.297 -0.571 -12.834 1.00 97.50 93 THR A N 1
ATOM 778 C CA . THR A 1 93 ? 9.656 -1.116 -12.683 1.00 97.50 93 THR A CA 1
ATOM 779 C C . THR A 1 93 ? 9.958 -2.163 -13.756 1.00 97.50 93 THR A C 1
ATOM 781 O O . THR A 1 93 ? 11.054 -2.166 -14.315 1.00 97.50 93 THR A O 1
ATOM 784 N N . ALA A 1 94 ? 8.995 -3.029 -14.081 1.00 97.00 94 ALA A N 1
ATOM 785 C CA . ALA A 1 94 ? 9.138 -4.028 -15.134 1.00 97.00 94 ALA A CA 1
ATOM 786 C C . ALA A 1 94 ? 9.305 -3.380 -16.518 1.00 97.00 94 ALA A C 1
ATOM 788 O O . ALA A 1 94 ? 10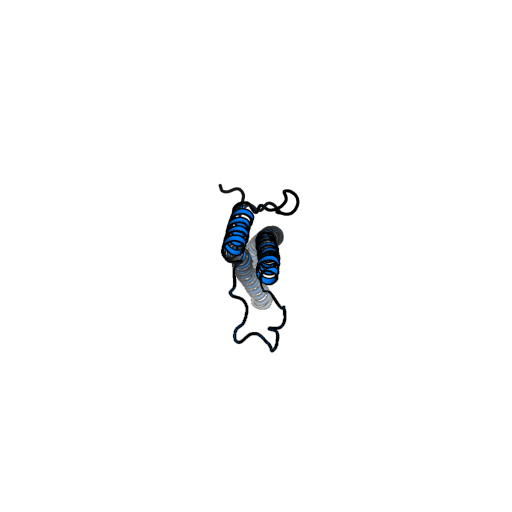.169 -3.816 -17.280 1.00 97.00 94 ALA A O 1
ATOM 789 N N . LEU A 1 95 ? 8.558 -2.308 -16.814 1.00 96.94 95 LEU A N 1
ATOM 790 C CA . LEU A 1 95 ? 8.741 -1.505 -18.028 1.00 96.94 95 LEU A CA 1
ATOM 791 C C . LEU A 1 95 ? 10.165 -0.948 -18.115 1.00 96.94 95 LEU A C 1
ATOM 793 O O . LEU A 1 95 ? 10.854 -1.192 -19.104 1.00 96.94 95 LEU A O 1
ATOM 797 N N . ILE A 1 96 ? 10.641 -0.277 -17.059 1.00 97.62 96 ILE A N 1
ATOM 798 C CA . ILE A 1 96 ? 12.006 0.277 -17.002 1.00 97.62 96 ILE A CA 1
ATOM 799 C C . ILE A 1 96 ? 13.051 -0.821 -17.216 1.00 97.62 96 ILE A C 1
ATOM 801 O O . ILE A 1 96 ? 13.988 -0.640 -17.991 1.00 97.62 96 ILE A O 1
ATOM 805 N N . ALA A 1 97 ? 12.888 -1.974 -16.565 1.00 98.19 97 ALA A N 1
ATOM 806 C CA . ALA A 1 97 ? 13.791 -3.106 -16.738 1.00 98.19 97 ALA A CA 1
ATOM 807 C C . ALA A 1 97 ? 13.783 -3.643 -18.180 1.00 98.19 97 ALA A C 1
ATOM 809 O O . ALA A 1 97 ? 14.830 -4.046 -18.682 1.00 98.19 97 ALA A O 1
ATOM 810 N N . GLY A 1 98 ? 12.628 -3.637 -18.852 1.00 97.81 98 GLY A N 1
ATOM 811 C CA . GLY A 1 98 ? 12.500 -3.981 -20.269 1.00 97.81 98 GLY A CA 1
ATOM 812 C C . GLY A 1 98 ? 13.322 -3.054 -21.164 1.00 97.81 98 GLY A C 1
ATOM 813 O O . GLY A 1 98 ? 14.184 -3.526 -21.899 1.00 97.81 98 GLY A O 1
ATOM 814 N N . PHE A 1 99 ? 13.137 -1.739 -21.036 1.00 98.25 99 PHE A N 1
ATOM 815 C CA . PHE A 1 99 ? 13.914 -0.756 -21.802 1.00 98.25 99 PHE A CA 1
ATOM 816 C C . PHE A 1 99 ? 15.408 -0.768 -21.455 1.00 98.25 99 PHE A C 1
ATOM 818 O O . PHE A 1 99 ? 16.252 -0.591 -22.332 1.00 98.25 99 PHE A O 1
ATOM 825 N N . GLY A 1 100 ? 15.756 -1.044 -20.196 1.00 98.00 100 GLY A N 1
ATOM 826 C CA . GLY A 1 100 ? 17.144 -1.213 -19.770 1.00 98.00 100 GLY A CA 1
ATOM 827 C C . GLY A 1 100 ? 17.860 -2.355 -20.499 1.00 98.00 100 GLY A C 1
ATOM 828 O O . GLY A 1 100 ? 19.051 -2.237 -20.786 1.00 98.00 100 GLY A O 1
ATOM 829 N N . LYS A 1 101 ? 17.143 -3.429 -20.860 1.00 98.31 101 LYS A N 1
ATOM 830 C CA . LYS A 1 101 ? 17.700 -4.502 -21.700 1.00 98.31 101 LYS A CA 1
ATOM 831 C C . LYS A 1 101 ? 18.001 -3.997 -23.108 1.00 98.31 101 LYS A C 1
ATOM 833 O O . LYS A 1 101 ? 19.129 -4.162 -23.544 1.00 98.31 101 LYS A O 1
ATOM 838 N N . TYR A 1 102 ? 17.073 -3.278 -23.742 1.00 97.88 102 TYR A N 1
ATOM 839 C CA . TYR A 1 102 ? 17.311 -2.700 -25.071 1.00 97.88 102 TYR A CA 1
ATOM 840 C C . TYR A 1 102 ? 18.507 -1.742 -25.093 1.00 97.88 102 TYR A C 1
ATOM 842 O O . TYR A 1 102 ? 19.309 -1.788 -26.016 1.00 97.88 102 TYR A O 1
ATOM 850 N N . LEU A 1 103 ? 18.689 -0.920 -24.053 1.00 97.69 103 LEU A N 1
ATOM 851 C CA . LEU A 1 103 ? 19.896 -0.091 -23.925 1.00 97.69 103 LEU A CA 1
ATOM 852 C C . LEU A 1 103 ? 21.172 -0.930 -23.783 1.00 97.69 103 LEU A C 1
ATOM 854 O O . LEU A 1 103 ? 22.221 -0.549 -24.295 1.00 97.69 103 LEU A O 1
ATOM 858 N N . THR A 1 104 ? 21.090 -2.056 -23.074 1.00 97.31 104 THR A N 1
ATOM 859 C CA . THR A 1 104 ? 22.223 -2.971 -22.887 1.00 97.31 104 THR A CA 1
ATOM 860 C C . THR A 1 104 ? 22.592 -3.668 -24.196 1.00 97.31 104 THR A C 1
ATOM 862 O O . THR A 1 104 ? 23.777 -3.855 -24.461 1.00 97.31 104 THR A O 1
ATOM 865 N N . ASP A 1 105 ? 21.609 -3.980 -25.043 1.00 96.75 105 ASP A N 1
ATOM 866 C CA . ASP A 1 105 ? 21.821 -4.603 -26.355 1.00 96.75 105 ASP A CA 1
ATOM 867 C C . ASP A 1 105 ? 22.611 -3.695 -27.321 1.00 96.75 105 ASP A C 1
ATOM 869 O O . ASP A 1 105 ? 23.267 -4.190 -28.236 1.00 96.75 105 ASP A O 1
ATOM 873 N N . LEU A 1 106 ? 22.634 -2.375 -27.084 1.00 96.69 106 LEU A N 1
ATOM 874 C CA . LEU A 1 106 ? 23.449 -1.425 -27.856 1.00 96.69 106 LEU A CA 1
ATOM 875 C C . LEU A 1 106 ? 24.952 -1.521 -27.565 1.00 96.69 106 LEU A C 1
ATOM 877 O O . LEU A 1 106 ? 25.755 -0.891 -28.264 1.00 96.69 106 LEU A O 1
ATOM 881 N N . ILE A 1 107 ? 25.349 -2.244 -26.515 1.00 95.56 107 ILE A N 1
ATOM 882 C CA . ILE A 1 107 ? 26.750 -2.414 -26.141 1.00 95.56 107 ILE A CA 1
ATOM 883 C C . ILE A 1 107 ? 27.363 -3.480 -27.046 1.00 95.56 107 ILE A C 1
ATOM 885 O O . ILE A 1 107 ? 27.195 -4.680 -26.845 1.00 95.56 107 ILE A O 1
ATOM 889 N N . GLU A 1 108 ? 28.140 -3.034 -28.028 1.00 92.62 108 GLU A N 1
ATOM 890 C CA . GLU A 1 108 ? 28.934 -3.919 -28.877 1.00 92.62 108 GLU A CA 1
ATOM 891 C C . GLU A 1 108 ? 29.935 -4.705 -28.015 1.00 92.62 108 GLU A C 1
ATOM 893 O O . GLU A 1 108 ? 30.780 -4.108 -27.342 1.00 92.62 108 GLU A O 1
ATOM 898 N N . ILE A 1 109 ? 29.867 -6.039 -28.044 1.00 93.56 109 ILE A N 1
ATOM 899 C CA . ILE A 1 109 ? 30.761 -6.939 -27.286 1.00 93.56 109 ILE A CA 1
ATOM 900 C C . ILE A 1 109 ? 31.877 -7.552 -28.137 1.00 93.56 109 ILE A C 1
ATOM 902 O O . ILE A 1 109 ? 32.685 -8.330 -27.631 1.00 93.56 109 ILE A O 1
ATOM 906 N N . GLU A 1 110 ? 31.943 -7.200 -29.421 1.00 92.44 110 GLU A N 1
ATOM 907 C CA . GLU A 1 110 ? 32.949 -7.732 -30.335 1.00 92.44 110 GLU A CA 1
ATOM 908 C C . GLU A 1 110 ? 34.372 -7.450 -29.804 1.00 92.44 110 GLU A C 1
ATOM 910 O O . GLU A 1 110 ? 34.673 -6.325 -29.364 1.00 92.44 110 GLU A O 1
ATOM 915 N N . PRO A 1 111 ? 35.258 -8.466 -29.780 1.00 91.44 111 PRO A N 1
ATOM 916 C CA . PRO A 1 111 ? 36.645 -8.273 -29.382 1.00 91.44 111 PRO A CA 1
ATOM 917 C C . PRO A 1 111 ? 37.375 -7.358 -30.367 1.00 91.44 111 PRO A C 1
ATOM 919 O O . PRO A 1 111 ? 37.257 -7.526 -31.579 1.00 91.44 111 PRO A O 1
ATOM 922 N N . THR A 1 112 ? 38.187 -6.431 -29.858 1.00 93.62 112 THR A N 1
ATOM 923 C CA . THR A 1 112 ? 39.065 -5.617 -30.709 1.00 93.62 112 THR A CA 1
ATOM 924 C C . THR A 1 112 ? 40.150 -6.514 -31.328 1.00 93.62 112 THR A C 1
ATOM 926 O O . THR A 1 112 ? 40.896 -7.147 -30.573 1.00 93.62 112 THR A O 1
ATOM 929 N N . PRO A 1 113 ? 40.279 -6.592 -32.667 1.00 93.19 113 PRO A N 1
ATOM 930 C CA . PRO A 1 113 ? 41.317 -7.388 -33.316 1.00 93.19 113 PRO A CA 1
ATOM 931 C C . PRO A 1 113 ? 42.735 -6.928 -32.932 1.00 93.19 113 PRO A C 1
ATOM 933 O O . PRO A 1 113 ? 42.960 -5.724 -32.815 1.00 93.19 113 PRO A O 1
ATOM 936 N N . PRO A 1 114 ? 43.730 -7.836 -32.851 1.00 91.69 114 PRO A N 1
ATOM 937 C CA . PRO A 1 114 ? 45.121 -7.471 -32.545 1.00 91.69 114 PRO A CA 1
ATOM 938 C C . PRO A 1 114 ? 45.752 -6.489 -33.543 1.00 91.69 114 PRO A C 1
ATOM 940 O O . PRO A 1 114 ? 46.740 -5.832 -33.235 1.00 91.69 114 PRO A O 1
ATOM 943 N N . THR A 1 115 ? 45.196 -6.403 -34.754 1.00 93.12 115 THR A N 1
ATOM 944 C CA . THR A 1 115 ? 45.638 -5.494 -35.818 1.00 93.12 115 THR A CA 1
ATOM 945 C C . THR A 1 115 ? 45.118 -4.064 -35.651 1.00 93.12 115 THR A C 1
ATOM 947 O O . THR A 1 115 ? 45.535 -3.186 -36.402 1.00 93.12 115 THR A O 1
ATOM 950 N N . GLN A 1 116 ? 44.193 -3.814 -34.718 1.00 90.56 116 GLN A N 1
ATOM 951 C CA . GLN A 1 116 ? 43.650 -2.487 -34.431 1.00 90.56 116 GLN A CA 1
ATOM 952 C C . GLN A 1 116 ? 44.277 -1.893 -33.164 1.00 90.56 116 GLN A C 1
ATOM 954 O O . GLN A 1 116 ? 44.324 -2.531 -32.117 1.00 90.56 116 GLN A O 1
ATOM 959 N N . THR A 1 117 ? 44.700 -0.628 -33.243 1.00 88.94 117 THR A N 1
ATOM 960 C CA . THR A 1 117 ? 45.296 0.110 -32.113 1.00 88.94 117 THR A CA 1
ATOM 961 C C . THR A 1 117 ? 44.254 0.587 -31.089 1.00 88.94 117 THR A C 1
ATOM 963 O O . THR A 1 117 ? 44.594 0.852 -29.938 1.00 88.94 117 THR A O 1
ATOM 966 N N . HIS A 1 118 ? 42.980 0.701 -31.486 1.00 90.50 118 HIS A N 1
ATOM 967 C CA . HIS A 1 118 ? 41.884 1.209 -30.653 1.00 90.50 118 HIS A CA 1
ATOM 968 C C . HIS A 1 118 ? 40.582 0.434 -30.905 1.00 90.50 118 HIS A C 1
ATOM 970 O O . HIS A 1 118 ? 40.398 -0.134 -31.978 1.00 90.50 118 HIS A O 1
ATOM 976 N N . ARG A 1 119 ? 39.668 0.437 -29.922 1.00 91.44 119 ARG A N 1
ATOM 977 C CA . ARG A 1 119 ? 38.301 -0.097 -30.070 1.00 91.44 119 ARG A CA 1
ATOM 978 C C . ARG A 1 119 ? 37.501 0.748 -31.069 1.00 91.44 119 ARG A C 1
ATOM 980 O O . ARG A 1 119 ? 37.716 1.958 -31.156 1.00 91.44 119 ARG A O 1
ATOM 987 N N . ASN A 1 120 ? 36.548 0.125 -31.762 1.00 91.25 120 ASN A N 1
ATOM 988 C CA . ASN A 1 120 ? 35.579 0.838 -32.592 1.00 91.25 120 ASN A CA 1
ATOM 989 C C . ASN A 1 120 ? 34.845 1.924 -31.774 1.00 91.25 120 ASN A C 1
ATOM 991 O O . ASN A 1 120 ? 34.496 1.689 -30.612 1.00 91.25 120 ASN A O 1
ATOM 995 N N . PRO A 1 121 ? 34.623 3.121 -32.347 1.00 93.06 121 PRO A N 1
ATOM 996 C CA . PRO A 1 121 ? 33.887 4.178 -31.671 1.00 93.06 121 PRO A CA 1
ATOM 997 C C . PRO A 1 121 ? 32.413 3.792 -31.539 1.00 93.06 121 PRO A C 1
ATOM 999 O O . PRO A 1 121 ? 31.818 3.279 -32.484 1.00 93.06 121 PRO A O 1
ATOM 1002 N N . TYR A 1 122 ? 31.816 4.109 -30.392 1.00 94.62 122 TYR A N 1
ATOM 1003 C CA . TYR A 1 122 ? 30.392 3.896 -30.148 1.00 94.62 122 TYR A CA 1
ATOM 1004 C C . TYR A 1 122 ? 29.530 4.792 -31.049 1.00 94.62 122 TYR A C 1
ATOM 1006 O O . TYR A 1 122 ? 29.734 6.009 -31.087 1.00 94.62 122 TYR A O 1
ATOM 1014 N N . LYS A 1 123 ? 28.554 4.203 -31.755 1.00 95.50 123 LYS A N 1
ATOM 1015 C CA . LYS A 1 123 ? 27.669 4.919 -32.699 1.00 95.50 123 LYS A CA 1
ATOM 1016 C C . LYS A 1 123 ? 26.185 4.864 -32.343 1.00 95.50 123 LYS A C 1
ATOM 1018 O O . LYS A 1 123 ? 25.414 5.635 -32.906 1.00 95.50 123 LYS A O 1
ATOM 1023 N N . ASN A 1 124 ? 25.789 4.048 -31.368 1.00 96.62 124 ASN A N 1
ATOM 1024 C CA . ASN A 1 124 ? 24.377 3.772 -31.071 1.00 96.62 124 ASN A CA 1
ATOM 1025 C C . ASN A 1 124 ? 23.720 4.854 -30.185 1.00 96.62 124 ASN A C 1
ATOM 1027 O O . ASN A 1 124 ? 22.693 4.632 -29.554 1.00 96.62 124 ASN A O 1
ATOM 1031 N N . GLY A 1 125 ? 24.301 6.058 -30.121 1.00 97.12 125 GLY A N 1
ATOM 1032 C CA . GLY A 1 125 ? 23.758 7.195 -29.367 1.00 97.12 125 GLY A CA 1
ATOM 1033 C C . GLY A 1 125 ? 22.351 7.628 -29.811 1.00 97.12 125 GLY A C 1
ATOM 1034 O O . GLY A 1 125 ? 21.492 7.801 -28.947 1.00 97.12 125 GLY A O 1
ATOM 1035 N N . PRO A 1 126 ? 22.073 7.774 -31.123 1.00 97.81 126 PRO A N 1
ATOM 1036 C CA . PRO A 1 126 ? 20.730 8.099 -31.607 1.00 97.81 126 PRO A CA 1
ATOM 1037 C C . PRO A 1 126 ? 19.687 7.033 -31.249 1.00 97.81 126 PRO A C 1
ATOM 1039 O O . PRO A 1 126 ? 18.581 7.374 -30.845 1.00 97.81 126 PRO A O 1
ATOM 1042 N N . GLU A 1 127 ? 20.048 5.752 -31.338 1.00 97.81 127 GLU A N 1
ATOM 1043 C CA . GLU A 1 127 ? 19.163 4.639 -30.979 1.00 97.81 127 GLU A CA 1
ATOM 1044 C C . GLU A 1 127 ? 18.881 4.605 -29.471 1.00 97.81 127 GLU A C 1
ATOM 1046 O O . GLU A 1 127 ? 17.729 4.484 -29.057 1.00 97.81 127 GLU A O 1
ATOM 1051 N N . ALA A 1 128 ? 19.902 4.843 -28.640 1.00 98.06 128 ALA A N 1
ATOM 1052 C CA . ALA A 1 128 ? 19.733 4.984 -27.194 1.00 98.06 128 ALA A CA 1
ATOM 1053 C C . ALA A 1 128 ? 18.762 6.122 -26.827 1.00 98.06 128 ALA A C 1
ATOM 1055 O O . ALA A 1 128 ? 17.961 5.979 -25.903 1.00 98.06 128 ALA A O 1
ATOM 1056 N N . ALA A 1 129 ? 18.810 7.243 -27.556 1.00 98.12 129 ALA A N 1
ATOM 1057 C CA . ALA A 1 129 ? 17.901 8.367 -27.343 1.00 98.12 129 ALA A CA 1
ATOM 1058 C C . ALA A 1 129 ? 16.443 8.016 -27.691 1.00 98.12 129 ALA A C 1
ATOM 1060 O O . ALA A 1 129 ? 15.535 8.441 -26.976 1.00 98.12 129 ALA A O 1
ATOM 1061 N N . ILE A 1 130 ? 16.223 7.214 -28.739 1.00 98.25 130 ILE A N 1
ATOM 1062 C CA . ILE A 1 130 ? 14.892 6.706 -29.108 1.00 98.25 130 ILE A CA 1
ATOM 1063 C C . ILE A 1 130 ? 14.362 5.774 -28.014 1.00 98.25 130 ILE A C 1
ATOM 1065 O O . ILE A 1 130 ? 13.275 6.011 -27.497 1.00 98.25 130 ILE A O 1
ATOM 1069 N N . ILE A 1 131 ? 15.158 4.789 -27.581 1.00 98.19 131 ILE A N 1
ATOM 1070 C CA . ILE A 1 131 ? 14.777 3.848 -26.512 1.00 98.19 131 ILE A CA 1
ATOM 1071 C C . ILE A 1 131 ? 14.413 4.594 -25.222 1.00 98.19 131 ILE A C 1
ATOM 1073 O O . ILE A 1 131 ? 13.445 4.244 -24.548 1.00 98.19 131 ILE A O 1
ATOM 1077 N N . PHE A 1 132 ? 15.164 5.642 -24.877 1.00 97.81 132 PHE A N 1
ATOM 1078 C CA . PHE A 1 132 ? 14.853 6.481 -23.723 1.00 97.81 132 PHE A CA 1
ATOM 1079 C C . PHE A 1 132 ? 13.527 7.236 -23.888 1.00 97.81 132 PHE A C 1
ATOM 1081 O O . PHE A 1 132 ? 12.711 7.241 -22.965 1.00 97.81 132 PHE A O 1
ATOM 1088 N N . ALA A 1 133 ? 13.294 7.855 -25.048 1.00 98.19 133 ALA A N 1
ATOM 1089 C CA . ALA A 1 133 ? 12.047 8.563 -25.327 1.00 98.19 133 ALA A CA 1
ATOM 1090 C C . ALA A 1 133 ? 10.834 7.618 -25.269 1.00 98.19 133 ALA A C 1
ATOM 1092 O O . ALA A 1 133 ? 9.819 7.957 -24.658 1.00 98.19 133 ALA A O 1
ATOM 1093 N N . ASP A 1 134 ? 10.967 6.411 -25.822 1.00 98.06 134 ASP A N 1
ATOM 1094 C CA . ASP A 1 134 ? 9.935 5.376 -25.771 1.00 98.06 134 ASP A CA 1
ATOM 1095 C C . ASP A 1 134 ? 9.669 4.905 -24.337 1.00 98.06 134 ASP A C 1
ATOM 1097 O O . ASP A 1 134 ? 8.513 4.722 -23.957 1.00 98.06 134 ASP A O 1
ATOM 1101 N N . ALA A 1 135 ? 10.711 4.775 -23.508 1.00 97.94 135 ALA A N 1
ATOM 1102 C CA . ALA A 1 135 ? 10.568 4.421 -22.097 1.00 97.94 135 ALA A CA 1
ATOM 1103 C C . ALA A 1 135 ? 9.782 5.475 -21.309 1.00 97.94 135 ALA A C 1
ATOM 1105 O O . ALA A 1 135 ? 8.886 5.128 -20.538 1.00 97.94 135 ALA A O 1
ATOM 1106 N N . VAL A 1 136 ? 10.093 6.759 -21.515 1.00 97.50 136 VAL A N 1
ATOM 1107 C CA . VAL A 1 136 ? 9.366 7.874 -20.890 1.00 97.50 136 VAL A CA 1
ATOM 1108 C C . VAL A 1 136 ? 7.908 7.870 -21.345 1.00 97.50 136 VAL A C 1
ATOM 1110 O O . VAL A 1 136 ? 7.006 7.881 -20.512 1.00 97.50 136 VAL A O 1
ATOM 1113 N N . ASN A 1 137 ? 7.670 7.742 -22.650 1.00 97.81 137 ASN A N 1
ATOM 1114 C CA . ASN A 1 137 ? 6.325 7.695 -23.216 1.00 97.81 137 ASN A CA 1
ATOM 1115 C C . ASN A 1 137 ? 5.504 6.504 -22.681 1.00 97.81 137 ASN A C 1
ATOM 1117 O O . ASN A 1 137 ? 4.323 6.643 -22.361 1.00 97.81 137 ASN A O 1
ATOM 1121 N N . ALA A 1 138 ? 6.125 5.330 -22.541 1.00 96.94 138 ALA A N 1
ATOM 1122 C CA . ALA A 1 138 ? 5.484 4.147 -21.973 1.00 96.94 138 ALA A CA 1
ATOM 1123 C C . ALA A 1 138 ? 5.147 4.324 -20.484 1.00 96.94 138 ALA A C 1
ATOM 1125 O O . ALA A 1 138 ? 4.092 3.872 -20.041 1.00 96.94 138 ALA A O 1
ATOM 1126 N N . LEU A 1 139 ? 6.012 4.989 -19.711 1.00 96.00 139 LEU A N 1
ATOM 1127 C CA . LEU A 1 139 ? 5.765 5.287 -18.298 1.00 96.00 139 LEU A CA 1
ATOM 1128 C C . LEU A 1 139 ? 4.649 6.315 -18.102 1.00 96.00 139 LEU A C 1
ATOM 1130 O O . LEU A 1 139 ? 3.807 6.121 -17.223 1.00 96.00 139 LEU A O 1
ATOM 1134 N N . ASP A 1 140 ? 4.632 7.369 -18.917 1.00 95.69 140 ASP A N 1
ATOM 1135 C CA . ASP A 1 140 ? 3.630 8.437 -18.850 1.00 95.69 140 ASP A CA 1
ATOM 1136 C C . ASP A 1 140 ? 2.233 7.932 -19.228 1.00 95.69 140 ASP A C 1
ATOM 1138 O O . ASP A 1 140 ? 1.229 8.365 -18.660 1.00 95.69 140 ASP A O 1
ATOM 1142 N N . ASN A 1 141 ? 2.165 6.973 -20.154 1.00 95.31 141 ASN A N 1
ATOM 1143 C CA . ASN A 1 141 ? 0.910 6.372 -20.597 1.00 95.31 141 ASN A CA 1
ATOM 1144 C C . ASN A 1 141 ? 0.543 5.077 -19.869 1.00 95.31 141 ASN A C 1
ATOM 1146 O O . ASN A 1 141 ? -0.515 4.509 -20.159 1.00 95.31 141 ASN A O 1
ATOM 1150 N N . TRP A 1 142 ? 1.373 4.599 -18.936 1.00 94.81 142 TRP A N 1
ATOM 1151 C CA . TRP A 1 142 ? 1.033 3.416 -18.155 1.00 94.81 142 TRP A CA 1
ATOM 1152 C C . TRP A 1 142 ? -0.249 3.677 -17.363 1.00 94.81 142 TRP A C 1
ATOM 1154 O O . TRP A 1 142 ? -0.398 4.695 -16.680 1.00 94.81 142 TRP A O 1
ATOM 1164 N N . LYS A 1 143 ? -1.176 2.726 -17.443 1.00 91.25 143 LYS A N 1
ATOM 1165 C CA . LYS A 1 143 ? -2.418 2.710 -16.678 1.00 91.25 143 LYS A CA 1
ATOM 1166 C C . LYS A 1 143 ? -2.653 1.291 -16.174 1.00 91.25 143 LYS A C 1
ATOM 1168 O O . LYS A 1 143 ? -2.348 0.350 -16.909 1.00 91.25 143 LYS A O 1
ATOM 1173 N N . PRO A 1 144 ? -3.210 1.133 -14.965 1.00 86.94 144 PRO A N 1
ATOM 1174 C CA . PRO A 1 144 ? -3.586 -0.184 -14.484 1.00 86.94 144 PRO A CA 1
ATOM 1175 C C . PRO A 1 144 ? -4.657 -0.779 -15.403 1.00 86.94 144 PRO A C 1
ATOM 1177 O O . PRO A 1 144 ? -5.519 -0.061 -15.921 1.00 86.94 144 PRO A O 1
ATOM 1180 N N . SER A 1 145 ? -4.621 -2.098 -15.590 1.00 82.38 145 SER A N 1
ATOM 1181 C CA . SER A 1 145 ? -5.733 -2.806 -16.221 1.00 82.38 145 SER A CA 1
ATOM 1182 C C . SER A 1 145 ? -7.011 -2.566 -15.413 1.00 82.38 145 SER A C 1
ATOM 1184 O O . SER A 1 145 ? -6.983 -2.552 -14.178 1.00 82.38 145 SER A O 1
ATOM 1186 N N . ALA A 1 146 ? -8.144 -2.404 -16.099 1.00 69.50 146 ALA A N 1
ATOM 1187 C CA . ALA A 1 146 ? -9.433 -2.131 -15.462 1.00 69.50 146 ALA A CA 1
ATOM 1188 C C . ALA A 1 146 ? -9.842 -3.212 -14.440 1.00 69.50 146 ALA A C 1
ATOM 1190 O O . ALA A 1 146 ? -10.607 -2.937 -13.519 1.00 69.50 146 ALA A O 1
ATOM 1191 N N . GLU A 1 147 ? -9.321 -4.433 -14.584 1.00 73.06 147 GLU A N 1
ATOM 1192 C CA . GLU A 1 147 ? -9.602 -5.556 -13.685 1.00 73.06 147 GLU A CA 1
ATOM 1193 C C . GLU A 1 147 ? -8.641 -5.646 -12.487 1.00 73.06 147 GLU A C 1
ATOM 1195 O O . GLU A 1 147 ? -8.964 -6.321 -11.500 1.00 73.06 147 GLU A O 1
ATOM 1200 N N . ASP A 1 148 ? -7.499 -4.955 -12.537 1.00 77.50 148 ASP A N 1
ATOM 1201 C CA . ASP A 1 148 ? -6.423 -5.076 -11.548 1.00 77.50 148 ASP A CA 1
ATOM 1202 C C . ASP A 1 148 ? -6.512 -4.022 -10.439 1.00 77.50 148 ASP A C 1
ATOM 1204 O O . ASP A 1 148 ? -6.199 -4.317 -9.280 1.00 77.50 148 ASP A O 1
ATOM 1208 N N . GLU A 1 149 ? -7.005 -2.812 -10.733 1.00 84.25 149 GLU A N 1
ATOM 1209 C CA . GLU A 1 149 ? -7.156 -1.784 -9.702 1.00 84.25 149 GLU A CA 1
ATOM 1210 C C . GLU A 1 149 ? -8.437 -1.991 -8.885 1.00 84.25 149 GLU A C 1
ATOM 1212 O O . GLU A 1 149 ? -9.564 -1.851 -9.363 1.00 84.25 149 GLU A O 1
ATOM 1217 N N . ARG A 1 150 ? -8.277 -2.313 -7.597 1.00 88.44 150 ARG A N 1
ATOM 1218 C CA . ARG A 1 150 ? -9.425 -2.433 -6.692 1.00 88.44 150 ARG A CA 1
ATOM 1219 C C . ARG A 1 150 ? -9.930 -1.043 -6.301 1.00 88.44 150 ARG A C 1
ATOM 1221 O O . ARG A 1 150 ? -9.118 -0.233 -5.849 1.00 88.44 150 ARG A O 1
ATOM 1228 N N . PRO A 1 151 ? -11.241 -0.757 -6.410 1.00 84.56 151 PRO A N 1
ATOM 1229 C CA . PRO A 1 151 ? -11.772 0.536 -6.013 1.00 84.56 151 PRO A CA 1
ATOM 1230 C C . PRO A 1 151 ? -11.566 0.742 -4.513 1.00 84.56 151 PRO A C 1
ATOM 1232 O O . PRO A 1 151 ? -11.729 -0.182 -3.713 1.00 84.56 151 PRO A O 1
ATOM 1235 N N . THR A 1 152 ? -11.211 1.968 -4.151 1.00 84.56 152 THR A N 1
ATOM 1236 C CA . THR A 1 152 ? -11.106 2.423 -2.763 1.00 84.56 152 THR A CA 1
ATOM 1237 C C . THR A 1 152 ? -11.839 3.746 -2.649 1.00 84.56 152 THR A C 1
ATOM 1239 O O . THR A 1 152 ? -11.919 4.498 -3.619 1.00 84.56 152 THR A O 1
ATOM 1242 N N . LEU A 1 153 ? -12.360 4.070 -1.473 1.00 77.56 153 LEU A N 1
ATOM 1243 C CA . LEU A 1 153 ? -13.072 5.330 -1.263 1.00 77.56 153 LEU A CA 1
ATOM 1244 C C . LEU A 1 153 ? -12.173 6.551 -1.440 1.00 77.56 153 LEU A C 1
ATOM 1246 O O . LEU A 1 153 ? -12.674 7.621 -1.752 1.00 77.56 153 LEU A O 1
ATOM 1250 N N . ALA A 1 154 ? -10.855 6.395 -1.298 1.00 65.12 154 ALA A N 1
ATOM 1251 C CA . ALA A 1 154 ? -9.901 7.454 -1.604 1.00 65.12 154 ALA A CA 1
ATOM 1252 C C . ALA A 1 154 ? -9.828 7.789 -3.105 1.00 65.12 154 ALA A C 1
ATOM 1254 O O . ALA A 1 154 ? -9.409 8.891 -3.434 1.00 65.12 154 ALA A O 1
ATOM 1255 N N . ASN A 1 155 ? -10.231 6.867 -3.988 1.00 58.84 155 ASN A N 1
ATOM 1256 C CA . ASN A 1 155 ? -10.284 7.090 -5.436 1.00 58.84 155 ASN A CA 1
ATOM 1257 C C . ASN A 1 155 ? -11.609 7.744 -5.886 1.00 58.84 155 ASN A C 1
ATOM 1259 O O . ASN A 1 155 ? -11.728 8.111 -7.045 1.00 58.84 155 ASN A O 1
ATOM 1263 N N . ASN A 1 156 ? -12.603 7.884 -4.997 1.00 53.34 156 ASN A N 1
ATOM 1264 C CA . ASN A 1 156 ? -13.926 8.453 -5.306 1.00 53.34 156 ASN A CA 1
ATOM 1265 C C . ASN A 1 156 ? -14.070 9.930 -4.875 1.00 53.34 156 ASN A C 1
ATOM 1267 O O . ASN A 1 156 ? -15.192 10.416 -4.755 1.00 53.34 156 ASN A O 1
ATOM 1271 N N . VAL A 1 157 ? -12.967 10.619 -4.557 1.00 44.12 157 VAL A N 1
ATOM 1272 C CA . VAL A 1 157 ? -12.971 12.008 -4.040 1.00 44.12 157 VAL A CA 1
ATOM 1273 C C . VAL A 1 157 ? -12.454 13.018 -5.080 1.00 44.12 157 VAL A C 1
ATOM 1275 O O . VAL A 1 157 ? -12.232 14.175 -4.737 1.00 44.12 157 VAL A O 1
ATOM 1278 N N . ASP A 1 158 ? -12.299 12.605 -6.338 1.00 33.69 158 ASP A N 1
ATOM 1279 C CA . ASP A 1 158 ? -11.940 13.498 -7.451 1.00 33.69 158 ASP A CA 1
ATOM 1280 C C . ASP A 1 158 ? -13.182 14.064 -8.163 1.00 33.69 158 ASP A C 1
ATOM 1282 O O . ASP A 1 158 ? -14.126 13.282 -8.434 1.00 33.69 158 ASP A O 1
#

Sequence (158 aa):
KYQQYRHAVKSIRDREEKLSDQREKKRSLQSRILNLSKTSPKSPKLAEFQRELKSLAHDTLESEMDLADFKRFALKEAFYLRFNALSEYAEKTALIAGFGKYLTDLIEIEPTPPTQTHRNPYKNGPEAAIIFADAVNALDNWKPSAEDERPTLANNVD

Foldseek 3Di:
DLVLLVVLVVVLVVLVVVLVVLVVVLVVLVVVLVVCCVPPVPDPVNVVSVVVSVVSVVVSVVSVVVSVVSCVQSVVQSVLVVQLVVVLVVVLVVLVVVLVVVLVVQDDPDDDDPPDPDDDDRDCVVVNVVSVVVSVVCNVPDDDDPVRRDDHVVVVPD

Organism: NCBI:txid747725

Radius of gyration: 32.43 Å; chains: 1; bounding box: 74×22×88 Å